Protein AF-A0A7X9A2K9-F1 (afdb_monomer_lite)

Structure (mmCIF, N/CA/C/O backbone):
data_AF-A0A7X9A2K9-F1
#
_entry.id   AF-A0A7X9A2K9-F1
#
loop_
_atom_site.group_PDB
_atom_site.id
_atom_site.type_symbol
_atom_site.label_atom_id
_atom_site.label_alt_id
_atom_site.label_comp_id
_atom_site.label_asym_id
_atom_site.label_entity_id
_atom_site.label_seq_id
_atom_site.pdbx_PDB_ins_code
_atom_site.Cartn_x
_atom_site.Cartn_y
_atom_site.Cartn_z
_atom_site.occupancy
_atom_site.B_iso_or_equiv
_atom_site.auth_seq_id
_atom_site.auth_comp_id
_atom_site.auth_asym_id
_atom_site.auth_atom_id
_atom_site.pdbx_PDB_model_num
ATOM 1 N N . MET A 1 1 ? 10.842 -19.193 -23.543 1.00 64.50 1 MET A N 1
ATOM 2 C CA . MET A 1 1 ? 10.137 -19.082 -22.249 1.00 64.50 1 MET A CA 1
ATOM 3 C C . MET A 1 1 ? 8.650 -19.188 -22.513 1.00 64.50 1 MET A C 1
ATOM 5 O O . MET A 1 1 ? 8.181 -18.500 -23.416 1.00 64.50 1 MET A O 1
ATOM 9 N N . ASP A 1 2 ? 7.942 -20.040 -21.773 1.00 90.81 2 ASP A N 1
ATOM 10 C CA . ASP A 1 2 ? 6.481 -20.108 -21.846 1.00 90.81 2 ASP A CA 1
ATOM 11 C C . ASP A 1 2 ? 5.849 -18.788 -21.357 1.00 90.81 2 ASP A C 1
ATOM 13 O O . ASP A 1 2 ? 6.456 -18.030 -20.590 1.00 90.81 2 ASP A O 1
ATOM 17 N N . ARG A 1 3 ? 4.626 -18.485 -21.809 1.00 89.75 3 ARG A N 1
ATOM 18 C CA . ARG A 1 3 ? 3.908 -17.258 -21.427 1.00 89.75 3 ARG A CA 1
ATOM 19 C C . ARG A 1 3 ? 3.752 -17.151 -19.908 1.00 89.75 3 ARG A C 1
ATOM 21 O O . ARG A 1 3 ? 3.907 -16.054 -19.375 1.00 89.75 3 ARG A O 1
ATOM 28 N N . LYS A 1 4 ? 3.474 -18.260 -19.210 1.00 86.69 4 LYS A N 1
ATOM 29 C CA . LYS A 1 4 ? 3.300 -18.250 -17.748 1.00 86.69 4 LYS A CA 1
ATOM 30 C C . LYS A 1 4 ? 4.595 -17.887 -17.025 1.00 86.69 4 LYS A C 1
ATOM 32 O O . LYS A 1 4 ? 4.558 -17.120 -16.066 1.00 86.69 4 LYS A O 1
ATOM 37 N N . ASP A 1 5 ? 5.735 -18.357 -17.525 1.00 86.94 5 ASP A N 1
ATOM 38 C CA . ASP A 1 5 ? 7.042 -18.046 -16.940 1.00 86.94 5 ASP A CA 1
ATOM 39 C C . ASP A 1 5 ?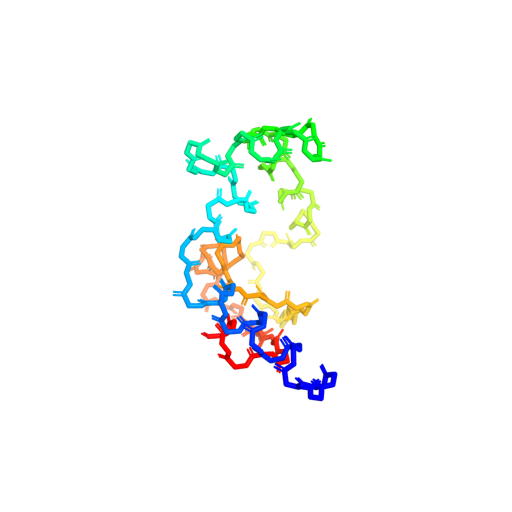 7.417 -16.579 -17.133 1.00 86.94 5 ASP A C 1
ATOM 41 O O . ASP A 1 5 ? 7.984 -15.963 -16.233 1.00 86.94 5 ASP A O 1
ATOM 45 N N . ARG A 1 6 ? 7.071 -15.985 -18.283 1.00 88.31 6 ARG A N 1
ATOM 46 C CA . ARG A 1 6 ? 7.265 -14.543 -18.500 1.00 88.31 6 ARG A CA 1
ATOM 47 C C . ARG A 1 6 ? 6.458 -13.709 -17.510 1.00 88.31 6 ARG A C 1
ATOM 49 O O . ARG A 1 6 ? 6.993 -12.748 -16.970 1.00 88.31 6 ARG A O 1
ATOM 56 N N . ILE A 1 7 ? 5.201 -14.086 -17.276 1.00 84.88 7 ILE A N 1
ATOM 57 C CA . ILE A 1 7 ? 4.315 -13.385 -16.339 1.00 84.88 7 ILE A CA 1
ATOM 58 C C . ILE A 1 7 ? 4.881 -13.475 -14.918 1.00 84.88 7 ILE A C 1
ATOM 60 O O . ILE A 1 7 ? 5.096 -12.444 -14.293 1.00 84.88 7 ILE A O 1
ATOM 64 N N . ARG A 1 8 ? 5.214 -14.679 -14.436 1.00 83.94 8 ARG A 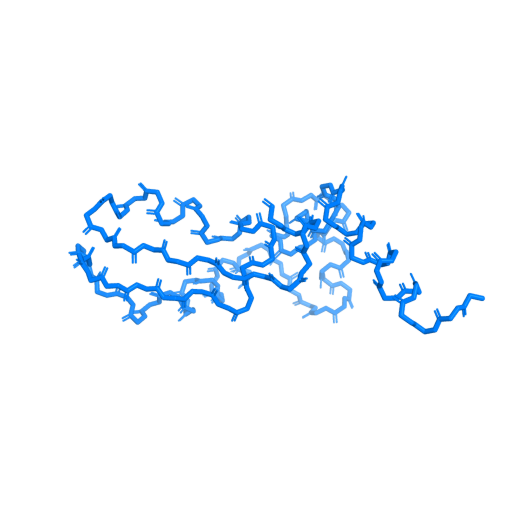N 1
ATOM 65 C CA . ARG A 1 8 ? 5.797 -14.860 -13.093 1.00 83.94 8 ARG A CA 1
ATOM 66 C C . ARG A 1 8 ? 7.105 -14.096 -12.908 1.00 83.94 8 ARG A C 1
ATOM 68 O O . ARG A 1 8 ? 7.306 -13.476 -11.875 1.00 83.94 8 ARG A O 1
ATOM 75 N N . ASN A 1 9 ? 7.987 -14.106 -13.909 1.00 84.75 9 ASN A N 1
ATOM 76 C CA . ASN A 1 9 ? 9.237 -13.353 -13.816 1.00 84.75 9 ASN A CA 1
ATOM 77 C C . ASN A 1 9 ? 9.010 -11.840 -13.760 1.00 84.75 9 ASN A C 1
ATOM 79 O O . ASN A 1 9 ? 9.747 -11.170 -13.046 1.00 84.75 9 ASN A O 1
ATOM 83 N N . ALA A 1 10 ? 8.012 -11.310 -14.474 1.00 83.31 10 ALA A N 1
ATOM 84 C CA . ALA A 1 10 ? 7.656 -9.898 -14.373 1.00 83.31 10 ALA A CA 1
ATOM 85 C C . ALA A 1 10 ? 7.195 -9.544 -12.952 1.00 83.31 10 ALA A C 1
ATOM 87 O O . ALA A 1 10 ? 7.741 -8.614 -12.373 1.00 83.31 10 ALA A O 1
ATOM 88 N N . TYR A 1 11 ? 6.288 -10.340 -12.375 1.00 80.19 11 TYR A N 1
ATOM 89 C CA . TYR A 1 11 ? 5.812 -10.153 -11.001 1.00 80.19 11 TYR A CA 1
ATOM 90 C C . TYR A 1 11 ? 6.927 -10.237 -9.959 1.00 80.19 11 TYR A C 1
ATOM 92 O O . TYR A 1 11 ? 7.019 -9.381 -9.086 1.00 80.19 11 TYR A O 1
ATOM 100 N N . ARG A 1 12 ? 7.828 -11.215 -10.091 1.00 80.31 12 ARG A N 1
ATOM 101 C CA . ARG A 1 12 ? 8.993 -11.323 -9.212 1.00 80.31 12 ARG A CA 1
ATOM 102 C C . ARG A 1 12 ? 9.881 -10.087 -9.290 1.00 80.31 12 ARG A C 1
ATOM 104 O O . ARG A 1 12 ? 10.295 -9.576 -8.262 1.00 80.31 12 ARG A O 1
ATOM 111 N N . LEU A 1 13 ? 10.164 -9.594 -10.498 1.00 78.50 13 LEU A N 1
ATOM 112 C CA . LEU A 1 13 ? 10.992 -8.399 -10.688 1.00 78.50 13 LEU A CA 1
ATOM 113 C C . LEU A 1 13 ? 10.345 -7.133 -10.116 1.00 78.50 13 LEU A C 1
ATOM 115 O O . LEU A 1 13 ? 11.068 -6.265 -9.630 1.00 78.50 13 LEU A O 1
ATOM 119 N N . THR A 1 14 ? 9.019 -7.008 -10.205 1.00 72.50 14 THR A N 1
ATOM 120 C CA . THR A 1 14 ? 8.292 -5.850 -9.670 1.00 72.50 14 THR A CA 1
ATOM 121 C C . THR A 1 14 ? 8.121 -5.920 -8.160 1.00 72.50 14 THR A C 1
ATOM 123 O O . THR A 1 14 ? 8.304 -4.907 -7.503 1.00 72.50 14 THR A O 1
ATOM 126 N N . GLY A 1 15 ? 7.819 -7.098 -7.614 1.00 67.44 15 GLY A N 1
ATOM 127 C CA . GLY A 1 15 ? 7.601 -7.298 -6.183 1.00 67.44 15 GLY A CA 1
ATOM 128 C C . GLY A 1 15 ? 8.890 -7.323 -5.358 1.00 67.44 15 GLY A C 1
ATOM 129 O O . GLY A 1 15 ? 8.938 -6.803 -4.250 1.00 67.44 15 GLY A O 1
ATOM 130 N N . SER A 1 16 ? 9.996 -7.828 -5.918 1.00 67.44 16 SER A N 1
ATOM 131 C CA . SER A 1 16 ? 11.283 -7.888 -5.212 1.00 67.44 16 SER A CA 1
ATOM 132 C C . SER A 1 16 ? 12.088 -6.581 -5.252 1.00 67.44 16 SER A C 1
ATOM 134 O O . SER A 1 16 ? 13.272 -6.595 -4.904 1.00 67.44 16 SER A O 1
ATOM 136 N N . ASN A 1 17 ? 11.535 -5.480 -5.774 1.00 64.94 17 ASN A N 1
ATOM 137 C CA . ASN A 1 17 ? 12.291 -4.258 -6.043 1.00 64.94 17 ASN A CA 1
ATOM 138 C C . ASN A 1 17 ? 11.504 -2.993 -5.666 1.00 64.94 17 ASN A C 1
ATOM 140 O O . ASN A 1 17 ? 10.382 -2.789 -6.116 1.00 64.94 17 ASN A O 1
ATOM 144 N N . SER A 1 18 ? 12.148 -2.075 -4.939 1.00 68.81 18 SER A N 1
ATOM 145 C CA . SER A 1 18 ? 11.563 -0.794 -4.509 1.00 68.81 18 SER A CA 1
ATOM 146 C C . SER A 1 18 ? 11.268 0.178 -5.657 1.00 68.81 18 SER A C 1
ATOM 148 O O . SER A 1 18 ? 10.672 1.234 -5.449 1.00 68.81 18 SER A O 1
ATOM 150 N N . PHE A 1 19 ? 11.683 -0.151 -6.885 1.00 71.38 19 PHE A N 1
ATOM 151 C CA . PHE A 1 19 ? 11.401 0.658 -8.067 1.00 71.38 19 PHE A CA 1
ATOM 152 C C . PHE A 1 19 ? 9.901 0.751 -8.381 1.00 71.38 19 PHE A C 1
ATOM 154 O O . PHE A 1 19 ? 9.433 1.834 -8.731 1.00 71.38 19 PHE A O 1
ATOM 161 N N . TYR A 1 20 ? 9.151 -0.351 -8.247 1.00 73.31 20 TYR A N 1
ATOM 162 C CA . TYR A 1 20 ? 7.703 -0.350 -8.485 1.00 73.31 20 TYR A CA 1
ATOM 163 C C . TYR A 1 20 ? 6.987 0.550 -7.473 1.00 73.31 20 TYR A C 1
ATOM 165 O O . TYR A 1 20 ? 6.247 1.452 -7.862 1.00 73.31 20 TYR A O 1
ATOM 173 N N . ASP A 1 21 ? 7.313 0.389 -6.192 1.00 77.12 21 ASP A N 1
ATOM 174 C CA . ASP A 1 21 ? 6.798 1.224 -5.106 1.00 77.12 21 ASP A CA 1
ATOM 175 C C . ASP A 1 21 ? 7.136 2.699 -5.316 1.00 77.12 21 ASP A C 1
ATOM 177 O O . ASP A 1 21 ? 6.284 3.578 -5.196 1.00 77.12 21 ASP A O 1
ATOM 181 N N . GLY A 1 22 ? 8.380 2.984 -5.697 1.00 73.00 22 GLY A N 1
ATOM 182 C CA . GLY A 1 22 ? 8.848 4.333 -5.979 1.00 73.00 22 GLY A CA 1
ATOM 183 C C . GLY A 1 22 ? 8.155 4.992 -7.171 1.00 73.00 22 GLY A C 1
ATOM 184 O O . GLY A 1 22 ? 8.046 6.220 -7.188 1.00 73.00 22 GLY A O 1
ATOM 185 N N . MET A 1 23 ? 7.719 4.196 -8.152 1.00 78.38 23 MET A N 1
ATOM 186 C CA . MET A 1 23 ? 6.951 4.643 -9.312 1.00 78.38 23 MET A CA 1
ATOM 187 C C . MET A 1 23 ? 5.493 4.905 -8.941 1.00 78.38 23 MET A C 1
ATOM 189 O O . MET A 1 23 ? 5.005 5.997 -9.210 1.00 78.38 23 MET A O 1
ATOM 193 N N . ILE A 1 24 ? 4.823 3.946 -8.294 1.00 73.69 24 ILE A N 1
ATOM 194 C CA . ILE A 1 24 ? 3.387 4.041 -7.994 1.00 73.69 24 ILE A CA 1
ATOM 195 C C . ILE A 1 24 ? 3.070 5.117 -6.947 1.00 73.69 24 ILE A C 1
ATOM 197 O O . ILE A 1 24 ? 1.988 5.686 -6.965 1.00 73.69 24 ILE A O 1
ATOM 201 N N . THR A 1 25 ? 4.020 5.422 -6.058 1.00 73.69 25 THR A N 1
ATOM 202 C CA . THR A 1 25 ? 3.877 6.467 -5.028 1.00 73.69 25 THR A CA 1
ATOM 203 C C . THR A 1 25 ? 4.456 7.822 -5.438 1.00 73.69 25 THR A C 1
ATOM 205 O O . THR A 1 25 ? 4.439 8.756 -4.636 1.00 73.69 25 THR A O 1
ATOM 208 N N . CYS A 1 26 ? 5.057 7.946 -6.631 1.00 73.50 26 CYS A N 1
ATOM 209 C CA . CYS A 1 26 ? 5.806 9.146 -7.035 1.00 73.50 26 CYS A CA 1
ATOM 210 C C . CYS A 1 26 ? 6.849 9.603 -5.985 1.00 73.50 26 CYS A C 1
ATOM 212 O O . CYS A 1 26 ? 7.155 10.792 -5.865 1.00 73.50 26 CYS A O 1
ATOM 214 N N . SER A 1 27 ? 7.393 8.691 -5.178 1.00 72.31 27 SER A N 1
ATOM 215 C CA . SER A 1 27 ? 8.246 9.058 -4.038 1.00 72.31 27 SER A CA 1
ATOM 216 C C . SER A 1 27 ? 9.716 9.198 -4.441 1.00 72.31 27 SER A C 1
ATOM 218 O O . SER A 1 27 ? 10.414 10.123 -4.010 1.00 72.31 27 SER A O 1
ATOM 220 N N . THR A 1 28 ? 10.188 8.341 -5.348 1.00 75.31 28 THR A N 1
ATOM 221 C CA . THR A 1 28 ? 11.577 8.357 -5.836 1.00 75.31 28 THR A CA 1
ATOM 222 C C . THR A 1 28 ? 11.764 9.329 -7.003 1.00 75.31 28 THR A C 1
ATOM 224 O O . THR A 1 28 ? 10.820 9.634 -7.728 1.00 75.31 28 THR A O 1
ATOM 227 N N . PHE A 1 29 ? 12.992 9.818 -7.218 1.00 72.00 29 PHE A N 1
ATOM 228 C CA . PHE A 1 29 ? 13.297 10.729 -8.332 1.00 72.00 29 PHE A CA 1
ATOM 229 C C . PHE A 1 29 ? 12.997 10.093 -9.698 1.00 72.00 29 PHE A C 1
ATOM 231 O O . PHE A 1 29 ? 12.296 10.679 -10.520 1.00 72.00 29 PHE A O 1
ATOM 238 N N . LEU A 1 30 ? 13.472 8.860 -9.913 1.00 74.75 30 LEU A N 1
ATOM 239 C CA . LEU A 1 30 ? 13.203 8.110 -11.143 1.00 74.75 30 LEU A CA 1
ATOM 240 C C . LEU A 1 30 ? 11.720 7.745 -11.271 1.00 74.75 30 LEU A C 1
ATOM 242 O O . LEU A 1 30 ? 11.163 7.875 -12.357 1.00 74.75 30 LEU A O 1
ATOM 246 N N . GLY A 1 31 ? 11.072 7.357 -10.169 1.00 77.31 31 GLY A N 1
ATOM 247 C CA . GLY A 1 31 ? 9.642 7.063 -10.141 1.00 77.31 31 GLY A CA 1
ATOM 248 C C . GLY A 1 31 ? 8.780 8.261 -10.530 1.00 77.31 31 GLY A C 1
ATOM 249 O O . GLY A 1 31 ? 7.922 8.118 -11.391 1.00 77.31 31 GLY A O 1
ATOM 250 N N . ARG A 1 32 ? 9.074 9.460 -10.007 1.00 77.75 32 ARG A N 1
ATOM 251 C CA . ARG A 1 32 ? 8.417 10.716 -10.419 1.00 77.75 32 ARG A CA 1
ATOM 252 C C . ARG A 1 32 ? 8.579 11.004 -11.900 1.00 77.75 32 ARG A C 1
ATOM 254 O O . ARG A 1 32 ? 7.624 11.397 -12.558 1.00 77.75 32 ARG A O 1
ATOM 261 N N . MET A 1 33 ? 9.789 10.820 -12.422 1.00 79.12 33 MET A N 1
ATOM 262 C CA . MET A 1 33 ? 10.081 11.119 -13.821 1.00 79.12 33 MET A CA 1
ATOM 263 C C . MET A 1 33 ? 9.331 10.171 -14.765 1.00 79.12 33 MET A C 1
ATOM 265 O O . MET A 1 33 ? 8.771 10.615 -15.763 1.00 79.12 33 MET A O 1
ATOM 269 N N . VAL A 1 34 ? 9.280 8.879 -14.426 1.00 81.19 34 VAL A N 1
ATOM 270 C CA . VAL A 1 34 ? 8.481 7.888 -15.160 1.00 81.19 34 VAL A CA 1
ATOM 271 C C . VAL A 1 34 ? 6.994 8.183 -15.016 1.00 81.19 34 VAL A C 1
ATOM 273 O O . VAL A 1 34 ? 6.284 8.162 -16.019 1.00 81.19 34 VAL A O 1
ATOM 276 N N . CYS A 1 35 ? 6.530 8.494 -13.803 1.00 79.38 35 CYS A N 1
ATOM 277 C CA . CYS A 1 35 ? 5.113 8.709 -13.558 1.00 79.38 35 CYS A CA 1
ATOM 278 C C . CYS A 1 35 ? 4.581 9.908 -14.350 1.00 79.38 35 CYS A C 1
ATOM 280 O O . CYS A 1 35 ? 3.597 9.798 -15.077 1.00 79.38 35 CYS A O 1
ATOM 282 N N . ARG A 1 36 ? 5.339 11.007 -14.340 1.00 83.06 36 ARG A N 1
ATOM 283 C CA . ARG A 1 36 ? 5.055 12.195 -15.142 1.00 83.06 36 ARG A CA 1
ATOM 284 C C . ARG A 1 36 ? 5.123 11.934 -16.648 1.00 83.06 36 ARG A C 1
ATOM 286 O O . ARG A 1 36 ? 4.338 12.491 -17.397 1.00 83.06 36 ARG A O 1
ATOM 293 N N . LEU A 1 37 ? 6.041 11.092 -17.123 1.00 84.50 37 LEU A N 1
ATOM 294 C CA . LEU A 1 37 ? 6.143 10.789 -18.555 1.00 84.50 37 LEU A CA 1
ATOM 295 C C . LEU A 1 37 ? 4.964 9.944 -19.062 1.00 84.50 37 LEU A C 1
ATOM 297 O O . LEU A 1 37 ? 4.503 10.145 -20.182 1.00 84.50 37 LEU A O 1
ATOM 301 N N . VAL A 1 38 ? 4.535 8.956 -18.276 1.00 85.75 38 VAL A N 1
ATOM 302 C CA . VAL A 1 38 ? 3.558 7.946 -18.711 1.00 85.75 38 VAL A CA 1
ATOM 303 C C . VAL A 1 38 ? 2.125 8.357 -18.377 1.00 85.75 38 VAL A C 1
ATOM 305 O O . VAL A 1 38 ? 1.230 8.126 -19.188 1.00 85.75 38 VAL A O 1
ATOM 308 N N . TRP A 1 39 ? 1.912 8.959 -17.207 1.00 81.06 39 TRP A N 1
ATOM 309 C CA . TRP A 1 39 ? 0.588 9.303 -16.684 1.00 81.06 39 TRP A CA 1
ATOM 310 C C . TRP A 1 39 ? 0.367 10.810 -16.500 1.00 81.06 39 TRP A C 1
ATOM 312 O O . TRP A 1 39 ? -0.744 11.193 -16.160 1.00 81.06 39 TRP A O 1
ATOM 322 N N . ASP A 1 40 ? 1.382 11.651 -16.743 1.00 87.31 40 ASP A N 1
ATOM 323 C CA . ASP A 1 40 ? 1.340 13.108 -16.502 1.00 87.31 40 ASP A CA 1
ATOM 324 C C . ASP A 1 40 ? 0.895 13.473 -15.079 1.00 87.31 40 ASP A C 1
ATOM 326 O O . ASP A 1 40 ? 0.197 14.453 -14.856 1.00 87.31 40 ASP A O 1
ATOM 330 N N . MET A 1 41 ? 1.305 12.645 -14.115 1.00 83.25 41 MET A N 1
ATOM 331 C CA . MET A 1 41 ? 0.985 12.804 -12.701 1.00 83.25 41 MET A CA 1
ATOM 332 C C . MET A 1 41 ? 2.228 13.132 -11.884 1.00 83.25 41 MET A C 1
ATOM 334 O O . MET A 1 41 ? 3.333 12.647 -12.166 1.00 83.25 41 MET A O 1
ATOM 338 N N . ASP A 1 42 ? 2.029 13.899 -10.820 1.00 84.06 42 ASP A N 1
ATOM 339 C CA . ASP A 1 42 ? 3.024 14.110 -9.781 1.00 84.06 42 ASP A CA 1
ATOM 340 C C . ASP A 1 42 ? 2.616 13.494 -8.427 1.00 84.06 42 ASP A C 1
ATOM 342 O O . ASP A 1 42 ? 1.794 12.576 -8.339 1.00 84.06 42 ASP A O 1
ATOM 346 N N . THR A 1 43 ? 3.302 13.902 -7.359 1.00 81.50 43 THR A N 1
ATOM 347 C CA . THR A 1 43 ? 3.058 13.385 -6.009 1.00 81.50 43 THR A CA 1
ATOM 348 C C . THR A 1 43 ? 1.731 13.888 -5.427 1.00 81.50 43 THR A C 1
ATOM 350 O O . THR A 1 43 ? 1.105 13.153 -4.666 1.00 81.50 43 THR A O 1
ATOM 353 N N . GLU A 1 44 ? 1.291 15.102 -5.771 1.00 87.88 44 GLU A N 1
ATOM 354 C CA . GLU A 1 44 ? 0.017 15.662 -5.306 1.00 87.88 44 GLU A CA 1
ATOM 355 C C . GLU A 1 44 ? -1.153 14.950 -5.982 1.00 87.88 44 GLU A C 1
ATOM 357 O O . GLU A 1 44 ? -2.061 14.492 -5.285 1.00 87.88 44 GLU A O 1
ATOM 362 N N . ASP A 1 45 ? -1.072 14.733 -7.299 1.00 87.12 45 ASP A N 1
ATOM 363 C CA . ASP A 1 45 ? -2.076 13.955 -8.032 1.00 87.12 45 ASP A CA 1
ATOM 364 C C . ASP A 1 45 ? -2.201 12.542 -7.450 1.00 87.12 45 ASP A C 1
ATOM 366 O O . ASP A 1 45 ? -3.299 12.054 -7.174 1.00 87.12 45 ASP A O 1
ATOM 370 N N . SER A 1 46 ? -1.063 11.876 -7.215 1.00 85.38 46 SER A N 1
ATOM 371 C CA . SER A 1 46 ? -1.032 10.532 -6.631 1.00 85.38 46 SER A CA 1
ATOM 372 C C . SER A 1 46 ? -1.712 10.488 -5.260 1.00 85.38 46 SER A C 1
ATOM 374 O O . SER A 1 46 ? -2.483 9.564 -4.987 1.00 85.38 46 SER A O 1
ATOM 376 N N . ALA A 1 47 ? -1.445 11.475 -4.401 1.00 86.06 47 ALA A N 1
ATOM 377 C CA . ALA A 1 47 ? -2.068 11.570 -3.086 1.00 86.06 47 ALA A CA 1
ATOM 378 C C . ALA A 1 47 ? -3.575 11.854 -3.190 1.00 86.06 47 ALA A C 1
ATOM 380 O O . ALA A 1 47 ? -4.364 11.280 -2.437 1.00 86.06 47 ALA A O 1
ATOM 381 N N . GLU A 1 48 ? -3.998 12.687 -4.144 1.00 91.31 48 GLU A N 1
ATOM 382 C CA . GLU A 1 48 ? -5.411 12.975 -4.379 1.00 91.31 48 GLU A CA 1
ATOM 383 C C . GLU A 1 48 ? -6.176 11.725 -4.833 1.00 91.31 48 GLU A C 1
ATOM 385 O O . GLU A 1 48 ? -7.240 11.419 -4.287 1.00 91.31 48 GLU A O 1
ATOM 390 N N . TYR A 1 49 ? -5.642 10.960 -5.790 1.00 89.31 49 TYR A N 1
ATOM 391 C CA . TYR A 1 49 ? -6.271 9.710 -6.223 1.00 89.31 49 TYR A CA 1
ATOM 392 C C . TYR A 1 49 ? -6.365 8.694 -5.088 1.00 89.31 49 TYR A C 1
ATOM 394 O O . TYR A 1 49 ? -7.405 8.052 -4.932 1.00 89.31 49 TYR A O 1
ATOM 402 N N . GLN A 1 50 ? -5.321 8.580 -4.267 1.00 89.44 50 GLN A N 1
ATOM 403 C CA . GLN A 1 50 ? -5.333 7.714 -3.093 1.00 89.44 50 GLN A CA 1
ATOM 404 C C . GLN A 1 50 ? -6.412 8.145 -2.087 1.00 89.44 50 GLN A C 1
ATOM 406 O O . GLN A 1 50 ? -7.185 7.310 -1.617 1.00 89.44 50 GLN A O 1
ATOM 411 N N . ALA A 1 51 ? -6.530 9.446 -1.808 1.00 90.62 51 ALA A N 1
ATOM 412 C CA . ALA A 1 51 ? -7.568 9.980 -0.932 1.00 90.62 51 ALA A CA 1
ATOM 413 C C . ALA A 1 51 ? -8.977 9.712 -1.484 1.00 90.62 51 ALA A C 1
ATOM 415 O O . ALA A 1 51 ? -9.850 9.260 -0.746 1.00 90.62 51 ALA A O 1
ATOM 416 N N . ARG A 1 52 ? -9.196 9.922 -2.788 1.00 93.69 52 ARG A N 1
ATOM 417 C CA . ARG A 1 52 ? -10.474 9.627 -3.460 1.00 93.69 52 ARG A CA 1
ATOM 418 C C . ARG A 1 52 ? -10.813 8.135 -3.437 1.00 93.69 52 ARG A C 1
ATOM 420 O O . ARG A 1 52 ? -11.975 7.784 -3.264 1.00 93.69 52 ARG A O 1
ATOM 427 N N . ALA A 1 53 ? -9.826 7.254 -3.594 1.00 91.56 53 ALA A N 1
ATOM 428 C CA . ALA A 1 53 ? -10.042 5.809 -3.531 1.00 91.56 53 ALA A CA 1
ATOM 429 C C . ALA A 1 53 ? -10.479 5.353 -2.128 1.00 91.56 53 ALA A C 1
ATOM 431 O O . ALA A 1 53 ? -11.306 4.452 -1.995 1.00 91.56 53 ALA A O 1
ATOM 432 N N . LEU A 1 54 ? -9.953 5.999 -1.083 1.00 92.31 54 LEU A N 1
ATOM 433 C CA . LEU A 1 54 ? -10.219 5.654 0.315 1.00 92.31 54 LEU A CA 1
ATOM 434 C C . LEU A 1 54 ? -11.376 6.451 0.938 1.00 92.31 54 LEU A C 1
ATOM 436 O O . LEU A 1 54 ? -11.844 6.090 2.016 1.00 92.31 54 LEU A O 1
ATOM 440 N N . SER A 1 55 ? -11.891 7.492 0.273 1.00 93.69 55 SER A N 1
ATOM 441 C CA . SER A 1 55 ? -12.894 8.410 0.841 1.00 93.69 55 SER A CA 1
ATOM 442 C C . SER A 1 55 ? -14.236 7.754 1.173 1.00 93.69 55 SER A C 1
ATOM 444 O O . SER A 1 55 ? -15.049 8.336 1.884 1.00 93.69 55 SER A O 1
ATOM 446 N N . GLY A 1 56 ? -14.499 6.565 0.628 1.00 93.19 56 GLY A N 1
ATOM 447 C CA . GLY A 1 56 ? -15.693 5.782 0.944 1.00 93.19 56 GLY A CA 1
ATOM 448 C C . GLY A 1 56 ? -15.630 5.068 2.297 1.00 93.19 56 GLY A C 1
ATOM 449 O O . GLY A 1 56 ? -16.656 4.568 2.756 1.00 93.19 56 GLY A O 1
ATOM 450 N N . ILE A 1 57 ? -14.456 4.999 2.933 1.00 94.44 57 ILE A N 1
ATOM 451 C CA . ILE A 1 57 ? -14.273 4.329 4.221 1.00 94.44 57 ILE A CA 1
ATOM 452 C C . ILE A 1 57 ? -14.693 5.297 5.340 1.00 94.44 57 ILE A C 1
ATOM 454 O O . ILE A 1 57 ? -14.117 6.380 5.453 1.00 94.44 57 ILE A O 1
ATOM 458 N N . PRO A 1 58 ? -15.682 4.938 6.180 1.00 93.50 58 PRO A N 1
ATOM 459 C CA . PRO A 1 58 ? -16.109 5.790 7.285 1.00 93.50 58 PRO A CA 1
ATOM 460 C C . PRO A 1 58 ? -14.989 6.055 8.297 1.00 93.50 58 PRO A C 1
ATOM 462 O O . PRO A 1 58 ? -14.136 5.202 8.544 1.00 93.50 58 PRO A O 1
ATOM 465 N N . GLU A 1 59 ? -15.043 7.204 8.973 1.00 90.31 59 GLU A N 1
ATOM 466 C CA . GLU A 1 59 ? -14.201 7.430 10.150 1.00 90.31 59 GLU A CA 1
ATOM 467 C C . GLU A 1 59 ? -14.447 6.358 11.218 1.00 90.31 59 GLU A C 1
ATOM 469 O O . GLU A 1 59 ? -15.596 6.008 11.497 1.00 90.31 59 GLU A O 1
ATOM 474 N N . ARG A 1 60 ? -13.369 5.901 11.873 1.00 91.56 60 ARG A N 1
ATOM 475 C CA . ARG A 1 60 ? -13.418 4.862 12.921 1.00 91.56 60 ARG A CA 1
ATOM 476 C C . ARG A 1 60 ? -14.095 3.576 12.430 1.00 91.56 60 ARG A C 1
ATOM 478 O O . ARG A 1 60 ? -14.862 2.953 13.159 1.00 91.56 60 ARG A O 1
ATOM 485 N N . PHE A 1 61 ? -13.842 3.204 11.177 1.00 95.69 61 PHE A N 1
ATOM 486 C CA . PHE A 1 61 ? -14.318 1.949 10.614 1.00 95.69 61 PHE A CA 1
ATOM 487 C C . PHE A 1 61 ? -13.821 0.754 11.443 1.00 95.69 61 PHE A C 1
ATOM 489 O O . PHE A 1 61 ? -12.631 0.641 11.718 1.00 95.69 61 PHE A O 1
ATOM 496 N N . THR A 1 62 ? -14.742 -0.136 11.817 1.00 97.25 62 THR A N 1
ATOM 497 C CA . THR A 1 62 ? -14.477 -1.371 12.586 1.00 97.25 62 THR A CA 1
ATOM 498 C C . THR A 1 62 ? -15.033 -2.620 11.890 1.00 97.25 62 THR A C 1
ATOM 500 O O . THR A 1 62 ? -15.241 -3.669 12.496 1.00 97.25 62 THR A O 1
ATOM 503 N N . GLY A 1 63 ? -15.370 -2.488 10.603 1.00 96.94 63 GLY A N 1
ATOM 504 C CA . GLY A 1 63 ? -15.939 -3.565 9.802 1.00 96.94 63 GLY A CA 1
ATOM 505 C C . GLY A 1 63 ? -14.875 -4.443 9.146 1.00 96.94 63 GLY A C 1
ATOM 506 O O . GLY A 1 63 ? -13.703 -4.433 9.514 1.00 96.94 63 GLY A O 1
ATOM 507 N N . ARG A 1 64 ? -15.306 -5.186 8.122 1.00 97.81 64 ARG A N 1
ATOM 508 C CA . ARG A 1 64 ? -14.429 -5.984 7.259 1.00 97.81 64 ARG A CA 1
ATOM 509 C C . ARG A 1 64 ? -14.159 -5.259 5.949 1.00 97.81 64 ARG A C 1
ATOM 511 O O . ARG A 1 64 ? -15.112 -4.822 5.303 1.00 97.81 64 ARG A O 1
ATOM 518 N N . LEU A 1 65 ? -12.896 -5.183 5.545 1.00 96.44 65 LEU A N 1
ATOM 519 C CA . LEU A 1 65 ? -12.475 -4.626 4.261 1.00 96.44 65 LEU A CA 1
ATOM 520 C C . LEU A 1 65 ? -11.657 -5.665 3.498 1.00 96.44 65 LEU A C 1
ATOM 522 O O . LEU A 1 65 ? -10.760 -6.291 4.055 1.00 96.44 65 LEU A O 1
ATOM 526 N N . LEU A 1 66 ? -11.982 -5.841 2.220 1.00 96.38 66 LEU A N 1
ATOM 527 C CA . LEU A 1 66 ? -11.232 -6.681 1.297 1.00 96.38 66 LEU A CA 1
ATOM 528 C C . LEU A 1 66 ? -10.554 -5.782 0.260 1.00 96.38 66 LEU A C 1
ATOM 530 O O . LEU A 1 66 ? -11.241 -5.050 -0.452 1.00 96.38 66 LEU A O 1
ATOM 534 N N . GLU A 1 67 ? -9.234 -5.871 0.154 1.00 94.81 67 GLU A N 1
ATOM 535 C CA . GLU A 1 67 ? -8.448 -5.190 -0.871 1.00 94.81 67 GLU A CA 1
ATOM 536 C C . GLU A 1 67 ? -7.986 -6.182 -1.943 1.00 94.81 67 GLU A C 1
ATOM 538 O O . GLU A 1 67 ? -7.327 -7.181 -1.641 1.00 94.81 67 GLU A O 1
ATOM 543 N N . VAL A 1 68 ? -8.331 -5.898 -3.205 1.00 95.25 68 VAL A N 1
ATOM 544 C CA . VAL A 1 68 ? -7.947 -6.714 -4.364 1.00 95.25 68 VAL A CA 1
ATOM 545 C C . VAL A 1 68 ? -7.647 -5.833 -5.585 1.00 95.25 68 VAL A C 1
ATOM 547 O O . VAL A 1 68 ? -8.553 -5.130 -6.039 1.00 95.25 68 VAL A O 1
ATOM 550 N N . PRO A 1 69 ? -6.462 -5.945 -6.213 1.00 92.81 69 PRO A N 1
ATOM 551 C CA . PRO A 1 69 ? -5.230 -6.504 -5.658 1.00 92.81 69 PRO A CA 1
ATOM 552 C C . PRO A 1 69 ? -4.595 -5.546 -4.637 1.00 92.81 69 PRO A C 1
ATOM 554 O O . PRO A 1 69 ? -4.675 -4.334 -4.820 1.00 92.81 69 PRO A O 1
ATOM 557 N N . VAL A 1 70 ? -3.917 -6.074 -3.614 1.00 93.00 70 VAL A N 1
ATOM 558 C CA . VAL A 1 70 ? -3.113 -5.241 -2.692 1.00 93.00 70 VAL A CA 1
ATOM 559 C C . VAL A 1 70 ? -1.792 -4.776 -3.320 1.00 93.00 70 VAL A C 1
ATOM 561 O O . VAL A 1 70 ? -1.232 -3.749 -2.928 1.00 93.00 70 VAL A O 1
ATOM 564 N N . GLY A 1 71 ? -1.271 -5.497 -4.321 1.00 91.00 71 GLY A N 1
ATOM 565 C CA . GLY A 1 71 ? 0.098 -5.276 -4.777 1.00 91.00 71 GLY A CA 1
ATOM 566 C C . GLY A 1 71 ? 1.067 -5.404 -3.599 1.00 91.00 71 GLY A C 1
ATOM 567 O O . GLY A 1 71 ? 0.826 -6.202 -2.708 1.00 91.00 71 GLY A O 1
ATOM 568 N N . THR A 1 72 ? 2.104 -4.566 -3.555 1.00 89.88 72 THR A N 1
ATOM 569 C CA . THR A 1 72 ? 3.083 -4.500 -2.450 1.00 89.88 72 THR A CA 1
ATOM 570 C C . THR A 1 72 ? 2.524 -3.925 -1.145 1.00 89.88 72 THR A C 1
ATOM 572 O O . THR A 1 72 ? 3.239 -3.833 -0.149 1.00 89.88 72 THR A O 1
ATOM 575 N N . GLY A 1 73 ? 1.273 -3.451 -1.141 1.00 90.94 73 GLY A N 1
ATOM 576 C CA . GLY A 1 73 ? 0.654 -2.793 0.009 1.00 90.94 73 GLY A CA 1
ATOM 577 C C . GLY A 1 73 ? 1.188 -1.390 0.314 1.00 90.94 73 GLY A C 1
ATOM 578 O O . GLY A 1 73 ? 0.720 -0.756 1.259 1.00 90.94 73 GLY A O 1
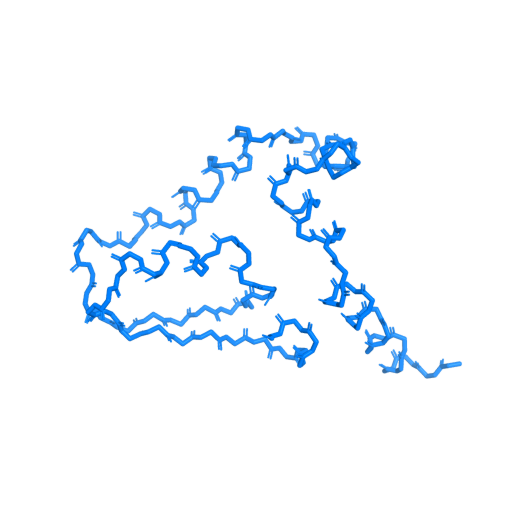ATOM 579 N N . VAL A 1 74 ? 2.126 -0.860 -0.482 1.00 89.88 74 VAL A N 1
ATOM 580 C CA . VAL A 1 74 ? 2.797 0.426 -0.210 1.00 89.88 74 VAL A CA 1
ATOM 581 C C . VAL A 1 74 ? 1.828 1.611 -0.100 1.00 89.88 74 VAL A C 1
ATOM 583 O O . VAL A 1 74 ? 2.084 2.556 0.645 1.00 89.88 74 VAL A O 1
ATOM 586 N N . LEU A 1 75 ? 0.704 1.563 -0.819 1.00 88.94 75 LEU A N 1
ATOM 587 C CA . LEU A 1 75 ? -0.307 2.618 -0.796 1.00 88.94 75 LEU A CA 1
ATOM 588 C C . LEU A 1 75 ? -1.229 2.493 0.422 1.00 88.94 75 LEU A C 1
ATOM 590 O O . LEU A 1 75 ? -1.539 3.475 1.087 1.00 88.94 75 LEU A O 1
ATOM 594 N N . THR A 1 76 ? -1.707 1.299 0.725 1.00 92.62 76 THR A N 1
ATOM 595 C CA . THR A 1 76 ? -2.902 1.114 1.558 1.00 92.62 76 THR A CA 1
ATOM 596 C C . THR A 1 76 ? -2.592 0.563 2.941 1.00 92.62 76 THR A C 1
ATOM 598 O O . THR A 1 76 ? -3.245 0.957 3.907 1.00 92.62 76 THR A O 1
ATOM 601 N N . VAL A 1 77 ? -1.543 -0.249 3.093 1.00 92.75 77 VAL A N 1
ATOM 602 C CA . VAL A 1 77 ? -1.160 -0.827 4.390 1.00 92.75 77 VAL A CA 1
ATOM 603 C C . VAL A 1 77 ? -0.853 0.248 5.444 1.00 92.75 77 VAL A C 1
ATOM 605 O O . VAL A 1 77 ? -1.370 0.113 6.556 1.00 92.75 77 VAL A O 1
ATOM 608 N N . PRO A 1 78 ? -0.119 1.347 5.153 1.00 91.12 78 PRO A N 1
ATOM 609 C CA . PRO A 1 78 ? 0.092 2.412 6.140 1.00 91.12 78 PRO A CA 1
ATOM 610 C C . PRO A 1 78 ? -1.210 3.068 6.620 1.00 91.12 78 PRO A C 1
ATOM 612 O O . PRO A 1 78 ? -1.317 3.473 7.774 1.00 91.12 78 PRO A O 1
ATOM 615 N N . PHE A 1 79 ? -2.216 3.156 5.747 1.00 91.56 79 PHE A N 1
ATOM 616 C CA . PHE A 1 79 ? -3.531 3.685 6.097 1.00 91.56 79 PHE A CA 1
ATOM 617 C C . PHE A 1 79 ? -4.318 2.695 6.967 1.00 91.56 79 PHE A C 1
ATOM 619 O O . PHE A 1 79 ? -4.886 3.082 7.987 1.00 91.56 79 PHE A O 1
ATOM 626 N N . TYR A 1 80 ? -4.295 1.406 6.628 1.00 93.38 80 TYR A N 1
ATOM 627 C CA . TYR A 1 80 ? -4.959 0.359 7.409 1.00 93.38 80 TYR A CA 1
ATOM 628 C C . TYR A 1 80 ? -4.359 0.159 8.802 1.00 93.38 80 TYR A C 1
ATOM 630 O O . TYR A 1 80 ? -5.088 -0.169 9.734 1.00 93.38 80 TYR A O 1
ATOM 638 N N . GLN A 1 81 ? -3.066 0.437 8.991 1.00 92.38 81 GLN A N 1
ATOM 639 C CA . GLN A 1 81 ? -2.436 0.443 10.318 1.00 92.38 81 GLN A CA 1
ATOM 640 C C . GLN A 1 81 ? -3.083 1.447 11.289 1.0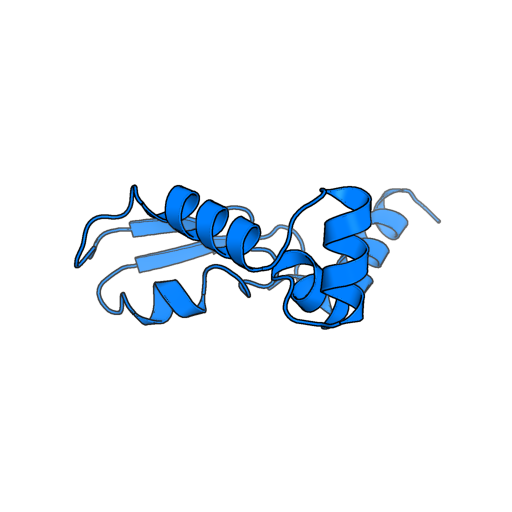0 92.38 81 GLN A C 1
ATOM 642 O O . GLN A 1 81 ? -3.002 1.258 12.502 1.00 92.38 81 GLN A O 1
ATOM 647 N N . ALA A 1 82 ? -3.757 2.484 10.779 1.00 92.00 82 ALA A N 1
ATOM 648 C CA . ALA A 1 82 ? -4.517 3.437 11.586 1.00 92.00 82 ALA A CA 1
ATOM 649 C C . ALA A 1 82 ? -5.949 2.962 11.925 1.00 92.00 82 ALA A C 1
ATOM 651 O O . ALA A 1 82 ? -6.694 3.694 12.577 1.00 92.00 82 ALA A O 1
ATOM 652 N N . MET A 1 83 ? -6.344 1.753 11.507 1.00 94.44 83 MET A N 1
ATOM 653 C CA . MET A 1 83 ? -7.667 1.153 11.730 1.00 94.44 83 MET A CA 1
ATOM 654 C C . MET A 1 83 ? -7.554 -0.172 12.505 1.00 94.44 83 MET A C 1
ATOM 656 O O . MET A 1 83 ? -7.923 -1.223 11.983 1.00 94.44 83 MET A O 1
ATOM 660 N N . PRO A 1 84 ? -7.044 -0.157 13.752 1.00 93.69 84 PRO A N 1
ATOM 661 C CA . PRO A 1 84 ? -6.735 -1.383 14.497 1.00 93.69 84 PRO A CA 1
ATOM 662 C C . PRO A 1 84 ? -7.967 -2.236 14.829 1.00 93.69 84 PRO A C 1
ATOM 664 O O . PRO A 1 84 ? -7.834 -3.429 15.084 1.00 93.69 84 PRO A O 1
ATOM 667 N N . ASP A 1 85 ? -9.153 -1.628 14.826 1.00 96.31 85 ASP A N 1
ATOM 668 C CA . ASP A 1 85 ? -10.423 -2.284 15.140 1.00 96.31 85 ASP A CA 1
ATOM 669 C C . ASP A 1 85 ? -11.130 -2.857 13.895 1.00 96.31 85 ASP A C 1
ATOM 671 O O . ASP A 1 85 ? -12.203 -3.448 14.015 1.00 96.31 85 ASP A O 1
ATOM 675 N N . ALA A 1 86 ? -10.571 -2.658 12.697 1.00 97.44 86 ALA A N 1
ATOM 676 C CA . ALA A 1 86 ? -11.090 -3.223 11.457 1.00 97.44 86 ALA A CA 1
ATOM 677 C C . ALA A 1 86 ? -10.408 -4.556 11.128 1.00 97.44 86 ALA A C 1
ATOM 679 O O . ALA A 1 86 ? -9.215 -4.748 11.353 1.00 97.44 86 ALA A O 1
ATOM 680 N N . GLU A 1 87 ? -11.155 -5.471 10.518 1.00 97.88 87 GLU A N 1
ATOM 681 C CA . GLU A 1 87 ? -10.596 -6.692 9.942 1.00 97.88 87 GLU A CA 1
ATOM 682 C C . GLU A 1 87 ? -10.287 -6.439 8.462 1.00 97.88 87 GLU A C 1
ATOM 684 O O . GLU A 1 87 ? -11.189 -6.295 7.631 1.00 97.88 87 GLU A O 1
ATOM 689 N N . ILE A 1 88 ? -8.999 -6.365 8.134 1.00 97.06 88 ILE A N 1
ATOM 690 C CA . ILE A 1 88 ? -8.519 -6.073 6.784 1.00 97.06 88 ILE A CA 1
ATOM 691 C C . ILE A 1 88 ? -7.955 -7.347 6.161 1.00 97.06 88 ILE A C 1
ATOM 693 O O . ILE A 1 88 ? -7.052 -7.975 6.714 1.00 97.06 88 ILE A O 1
ATOM 697 N N . VAL A 1 89 ? -8.477 -7.719 4.995 1.00 96.94 89 VAL A N 1
ATOM 698 C CA . VAL A 1 89 ? -7.990 -8.844 4.196 1.00 96.94 89 VAL A CA 1
ATOM 699 C C . VAL A 1 89 ? -7.415 -8.298 2.896 1.00 96.94 89 VAL A C 1
ATOM 701 O O . VAL A 1 89 ? -8.132 -7.715 2.087 1.00 96.94 89 VAL A O 1
ATOM 704 N N . CYS A 1 90 ? -6.124 -8.519 2.684 1.00 95.94 90 CYS A N 1
ATOM 705 C CA . CYS A 1 90 ? -5.424 -8.155 1.459 1.00 95.94 90 CYS A CA 1
ATOM 706 C C . CYS A 1 90 ? -5.232 -9.401 0.589 1.00 95.94 90 CYS A C 1
ATOM 708 O O . CYS A 1 90 ? -4.902 -10.474 1.100 1.00 95.94 90 CYS A O 1
ATOM 710 N N . LEU A 1 91 ? -5.443 -9.275 -0.721 1.00 95.25 91 LEU A N 1
ATOM 711 C CA . LEU A 1 91 ? -5.249 -10.371 -1.666 1.00 95.25 91 LEU A CA 1
ATOM 712 C C . LEU A 1 91 ? -4.450 -9.908 -2.880 1.00 95.25 91 LEU A 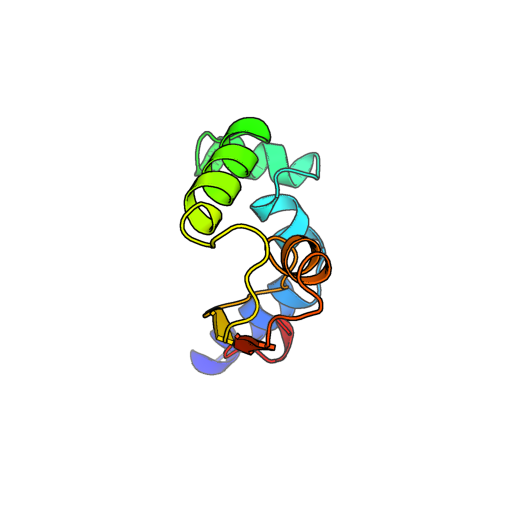C 1
ATOM 714 O O . LEU A 1 91 ? -4.805 -8.932 -3.534 1.00 95.25 91 LEU A O 1
ATOM 718 N N . ASP A 1 92 ? -3.414 -10.667 -3.222 1.00 93.88 92 ASP A N 1
ATOM 719 C CA . ASP A 1 92 ? -2.744 -10.608 -4.517 1.00 93.88 92 ASP A CA 1
ATOM 720 C C . ASP A 1 92 ? -2.543 -12.035 -5.047 1.00 93.88 92 ASP A C 1
ATOM 722 O O . ASP A 1 92 ? -2.427 -12.998 -4.287 1.00 93.88 92 ASP A O 1
ATOM 726 N N . TYR A 1 93 ? -2.545 -12.196 -6.368 1.00 89.6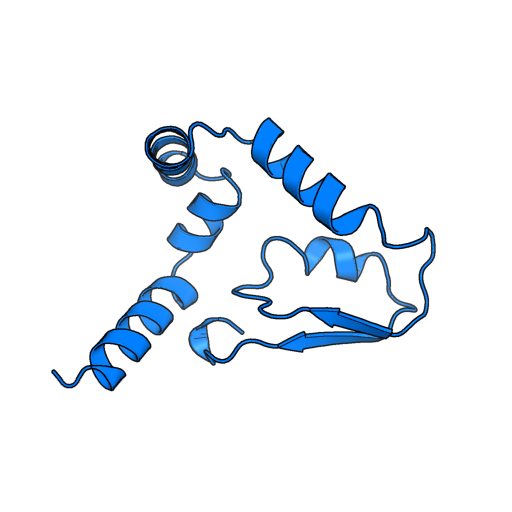9 93 TYR A N 1
ATOM 727 C CA . TYR A 1 93 ? -2.293 -13.493 -7.002 1.00 89.69 93 TYR A CA 1
ATOM 728 C C . TYR A 1 93 ? -0.806 -13.803 -7.149 1.00 89.69 93 TYR A C 1
ATOM 730 O O . TYR A 1 93 ? -0.445 -14.953 -7.411 1.00 89.69 93 TYR A O 1
ATOM 738 N N . SER A 1 94 ? 0.051 -12.797 -6.999 1.00 86.25 94 SER A N 1
ATOM 739 C CA . SER A 1 94 ? 1.491 -12.959 -6.976 1.00 86.25 94 SER A CA 1
ATOM 740 C C . SER A 1 94 ? 1.993 -13.041 -5.535 1.00 86.25 94 SER A C 1
ATOM 742 O O . SER A 1 94 ? 1.911 -12.047 -4.816 1.00 86.25 94 SER A O 1
ATOM 744 N N . PRO A 1 95 ? 2.605 -14.167 -5.125 1.00 85.00 95 PRO A N 1
ATOM 745 C CA . PRO A 1 95 ? 3.293 -14.250 -3.842 1.00 85.00 95 PRO A CA 1
ATOM 746 C C . PRO A 1 95 ? 4.413 -13.220 -3.702 1.00 85.00 95 PRO A C 1
ATOM 748 O O . PRO A 1 95 ? 4.702 -12.818 -2.594 1.00 85.00 95 PRO A O 1
ATOM 751 N N . ASP A 1 96 ? 5.031 -12.790 -4.809 1.00 82.94 96 ASP A N 1
ATOM 752 C CA . ASP A 1 96 ? 6.092 -11.778 -4.780 1.00 82.94 96 ASP A CA 1
ATOM 753 C C . ASP A 1 96 ? 5.563 -10.362 -4.492 1.00 82.94 96 ASP A C 1
ATOM 755 O O . ASP A 1 96 ? 6.357 -9.465 -4.240 1.00 82.94 96 ASP A O 1
ATOM 759 N N . MET A 1 97 ? 4.247 -10.142 -4.595 1.00 81.94 97 MET A N 1
ATOM 760 C CA . MET A 1 97 ? 3.632 -8.853 -4.274 1.00 81.94 97 MET A CA 1
ATOM 761 C C . MET A 1 97 ? 3.179 -8.796 -2.809 1.00 81.94 97 MET A C 1
ATOM 763 O O . MET A 1 97 ? 2.996 -7.700 -2.313 1.00 81.94 97 MET A O 1
ATOM 767 N N . MET A 1 98 ? 3.029 -9.928 -2.111 1.00 78.56 98 MET A N 1
ATOM 768 C CA . MET A 1 98 ? 2.716 -9.957 -0.672 1.00 78.56 98 MET A CA 1
ATOM 769 C C . MET A 1 98 ? 3.980 -10.063 0.179 1.00 78.56 98 MET A C 1
ATOM 771 O O . MET A 1 98 ? 3.968 -9.507 1.298 1.00 78.56 98 MET A O 1
#

Radius of gyration: 15.27 Å; chains: 1; bounding box: 29×36×37 Å

Foldseek 3Di:
DDPVVVVLVVLLVCLVDCLVVCLLQLPDPVSQVVNCVPPVDHNVNSVVVLCVVCVPQDPLDQEEEEAPACFLVSSPVVVCVVNPNHHYHHDDPHPSRD

Secondary structure (DSSP, 8-state):
--HHHHHHHHHHHHHT-HHHHHHHTT-SHHHHHHHHHHH---HHHHHHHHHHHHTTSPTT--SEEEES--TTSTTTHHHHTT-TTSEEEE--S-GGG-

pLDDT: mean 86.07, std 8.6, range [64.5, 97.88]

Sequence (98 aa):
MDRKDRIRNAYRLTGSNSFYDGMITCSTFLGRMVCRLVWDMDTEDSAEYQARALSGIPERFTGRLLEVPVGTGVLTVPFYQAMPDAEIVCLDYSPDMM